Protein AF-A0A1W9UEA2-F1 (afdb_monomer_lite)

Sequence (102 aa):
KPYSTIELPAGSAAEKLLFLRQQQVQVLVCGAMTRYTSRYAQGMGIEVFPFIAGDQQEVITSWLNQNLQDNKFSMPGCGCNGCFRKNQRGRQNRGGRNGRQI

Radius of gyration: 19.62 Å; chains: 1; bounding box: 25×64×50 Å

Structure (mmCIF, N/CA/C/O backbone):
data_AF-A0A1W9UEA2-F1
#
_entry.id   AF-A0A1W9UEA2-F1
#
loop_
_atom_site.group_PDB
_atom_site.id
_atom_site.type_symbol
_atom_site.label_atom_id
_atom_site.label_alt_id
_atom_site.label_comp_id
_atom_site.label_asym_id
_atom_site.label_entity_id
_atom_site.label_seq_id
_atom_site.pdbx_PDB_ins_code
_atom_site.Cartn_x
_atom_site.Cartn_y
_atom_site.Cartn_z
_atom_site.occupancy
_atom_site.B_iso_or_equiv
_atom_site.auth_seq_id
_atom_site.auth_comp_id
_atom_site.auth_asym_id
_atom_site.auth_atom_id
_atom_site.pdbx_PDB_model_num
ATOM 1 N N . LYS A 1 1 ? -2.515 -11.767 17.622 1.00 58.50 1 LYS A N 1
ATOM 2 C CA . LYS A 1 1 ? -2.329 -10.662 16.646 1.00 58.50 1 LYS A CA 1
ATOM 3 C C . LYS A 1 1 ? -3.313 -10.883 15.503 1.00 58.50 1 LYS A C 1
ATOM 5 O O . LYS A 1 1 ? -3.262 -11.968 14.946 1.00 58.50 1 LYS A O 1
ATOM 10 N N . PRO A 1 2 ? -4.202 -9.934 15.168 1.00 77.69 2 PRO A N 1
ATOM 11 C CA . PRO A 1 2 ? -5.225 -10.113 14.128 1.00 77.69 2 PRO A CA 1
ATOM 12 C C . PRO A 1 2 ? -4.673 -9.941 12.697 1.00 77.69 2 PRO A C 1
ATOM 14 O O . PRO A 1 2 ? -5.402 -9.560 11.791 1.00 77.69 2 PRO A O 1
ATOM 17 N N . TYR A 1 3 ? -3.375 -10.169 12.493 1.00 83.94 3 TYR A N 1
ATOM 18 C CA . TYR A 1 3 ? -2.715 -10.053 11.199 1.00 83.94 3 TYR A CA 1
ATOM 19 C C . TYR A 1 3 ? -1.658 -11.145 11.060 1.00 83.94 3 TYR A C 1
ATOM 21 O O . TYR A 1 3 ? -1.025 -11.541 12.044 1.00 83.94 3 TYR A O 1
ATOM 29 N N . SER A 1 4 ? -1.464 -11.600 9.828 1.00 88.38 4 SER A N 1
ATOM 30 C CA . SER A 1 4 ? -0.435 -12.555 9.431 1.00 88.38 4 SER A CA 1
ATOM 31 C C . SER A 1 4 ? 0.491 -11.911 8.407 1.00 88.38 4 SER A C 1
ATOM 33 O O . SER A 1 4 ? 0.043 -11.147 7.552 1.00 88.38 4 SER A O 1
ATOM 35 N N . THR A 1 5 ? 1.777 -12.232 8.481 1.00 91.12 5 THR A N 1
ATOM 36 C CA . THR A 1 5 ? 2.755 -11.830 7.469 1.00 91.12 5 THR A CA 1
ATOM 37 C C . THR A 1 5 ? 2.825 -12.910 6.401 1.00 91.12 5 THR A C 1
ATOM 39 O O . THR A 1 5 ? 2.868 -14.095 6.725 1.00 91.12 5 THR A O 1
ATOM 42 N N . ILE A 1 6 ? 2.828 -12.498 5.139 1.00 91.44 6 ILE A N 1
ATOM 43 C CA . ILE A 1 6 ? 2.999 -13.382 3.988 1.00 91.44 6 ILE A CA 1
ATOM 44 C C . ILE A 1 6 ? 4.134 -12.804 3.146 1.00 91.44 6 ILE A C 1
ATOM 46 O O . ILE A 1 6 ? 4.185 -11.594 2.923 1.00 91.44 6 ILE A O 1
ATOM 50 N N . GLU A 1 7 ? 5.032 -13.670 2.688 1.00 92.75 7 GLU A N 1
ATOM 51 C CA . GLU A 1 7 ? 6.092 -13.299 1.755 1.00 92.75 7 GLU A CA 1
ATOM 52 C C . GLU A 1 7 ? 5.503 -13.065 0.361 1.00 92.75 7 GLU A C 1
ATOM 54 O O . GLU A 1 7 ? 4.755 -13.886 -0.174 1.00 92.75 7 GLU A O 1
ATOM 59 N N . LEU A 1 8 ? 5.841 -11.926 -0.240 1.00 91.62 8 LEU A N 1
ATOM 60 C CA . LEU A 1 8 ? 5.487 -11.639 -1.627 1.00 91.62 8 LEU A CA 1
ATOM 61 C C . LEU A 1 8 ? 6.434 -12.406 -2.559 1.00 91.62 8 LEU A C 1
ATOM 63 O O . LEU A 1 8 ? 7.637 -12.447 -2.294 1.00 91.62 8 LEU A O 1
ATOM 67 N N . PRO A 1 9 ? 5.944 -12.953 -3.684 1.00 93.00 9 PRO A N 1
ATOM 68 C CA . PRO A 1 9 ? 6.810 -13.644 -4.627 1.00 93.00 9 PRO A CA 1
ATOM 69 C C . PRO A 1 9 ? 7.882 -12.698 -5.179 1.00 93.00 9 PRO A C 1
ATOM 71 O O . PRO A 1 9 ? 7.644 -11.504 -5.413 1.00 93.00 9 PRO A O 1
ATOM 74 N N . ALA A 1 10 ? 9.072 -13.249 -5.415 1.00 90.00 10 ALA A N 1
ATOM 75 C CA . ALA A 1 10 ? 10.089 -12.576 -6.206 1.00 90.00 10 ALA A CA 1
ATOM 76 C C . ALA A 1 10 ? 9.576 -12.367 -7.642 1.00 90.00 10 ALA A C 1
ATOM 78 O O . ALA A 1 10 ? 8.782 -13.161 -8.142 1.00 90.00 10 ALA A O 1
ATOM 79 N N . GLY A 1 11 ? 10.023 -11.293 -8.295 1.00 90.88 11 GLY A N 1
ATOM 80 C CA . GLY A 1 11 ? 9.638 -10.981 -9.672 1.00 90.88 11 GLY A CA 1
ATOM 81 C C . GLY A 1 11 ? 9.035 -9.591 -9.854 1.00 90.88 11 GLY A C 1
ATOM 82 O O . GLY A 1 11 ? 9.198 -8.681 -9.029 1.00 90.88 11 GLY A O 1
ATOM 83 N N . SER A 1 12 ? 8.361 -9.427 -10.986 1.00 92.69 12 SER A N 1
ATOM 84 C CA . SER A 1 12 ? 7.745 -8.190 -11.446 1.00 92.69 12 SER A CA 1
ATOM 85 C C . SER A 1 12 ? 6.558 -7.765 -10.576 1.00 92.69 12 SER A C 1
ATOM 87 O O . SER A 1 12 ? 5.944 -8.544 -9.845 1.00 92.69 12 SER A O 1
ATOM 89 N N . ALA A 1 13 ? 6.177 -6.491 -10.685 1.00 91.75 13 ALA A N 1
ATOM 90 C CA . ALA A 1 13 ? 4.992 -5.985 -9.999 1.00 91.75 13 ALA A CA 1
ATOM 91 C C . ALA A 1 13 ? 3.696 -6.685 -10.455 1.00 91.75 13 ALA A C 1
ATOM 93 O O . ALA A 1 13 ? 2.766 -6.813 -9.664 1.00 91.75 13 ALA A O 1
ATOM 94 N N . ALA A 1 14 ? 3.635 -7.148 -11.707 1.00 91.81 14 ALA A N 1
ATOM 95 C CA . ALA A 1 14 ? 2.475 -7.859 -12.234 1.00 91.81 14 ALA A CA 1
ATOM 96 C C . ALA A 1 14 ? 2.308 -9.238 -11.578 1.00 91.81 14 ALA A C 1
ATOM 98 O O . ALA A 1 14 ? 1.203 -9.582 -11.167 1.00 91.81 14 ALA A O 1
ATOM 99 N N . GLU A 1 15 ? 3.402 -9.984 -11.406 1.00 94.50 15 GLU A N 1
ATOM 100 C CA . GLU A 1 15 ? 3.393 -11.293 -10.736 1.00 94.50 15 GLU A CA 1
ATOM 101 C C . GLU A 1 15 ? 2.966 -11.168 -9.271 1.00 94.50 15 GLU A C 1
ATOM 103 O O . GLU A 1 15 ? 2.115 -11.923 -8.801 1.00 94.50 15 GLU A O 1
ATOM 108 N N . LYS A 1 16 ? 3.466 -10.145 -8.568 1.00 95.00 16 LYS A N 1
ATOM 109 C CA . LYS A 1 16 ? 3.031 -9.832 -7.199 1.00 95.00 16 LYS A CA 1
ATOM 110 C C . LYS A 1 16 ? 1.535 -9.523 -7.129 1.00 95.00 16 LYS A C 1
ATOM 112 O O . LYS A 1 16 ? 0.851 -10.012 -6.237 1.00 95.00 16 LYS A O 1
ATOM 117 N N . LEU A 1 17 ? 1.007 -8.740 -8.071 1.00 94.88 17 LEU A N 1
ATOM 118 C CA . LEU A 1 17 ? -0.423 -8.422 -8.116 1.00 94.88 17 LEU A CA 1
ATOM 119 C C . LEU A 1 17 ? -1.288 -9.643 -8.440 1.00 94.88 17 LEU A C 1
ATOM 121 O O . LEU A 1 17 ? -2.363 -9.784 -7.860 1.00 94.88 17 LEU A O 1
ATOM 125 N N . LEU A 1 18 ? -0.818 -10.538 -9.312 1.00 95.06 18 LEU A N 1
ATOM 126 C CA . LEU A 1 18 ? -1.499 -11.797 -9.602 1.00 95.06 18 LEU A CA 1
ATOM 127 C C . LEU A 1 18 ? -1.566 -12.691 -8.359 1.00 95.06 18 LEU A C 1
ATOM 129 O O . LEU A 1 18 ? -2.637 -13.202 -8.037 1.00 95.06 18 LEU A O 1
ATOM 133 N N . PHE A 1 19 ? -0.461 -12.812 -7.621 1.00 95.88 19 PHE A N 1
ATOM 134 C CA . PHE A 1 19 ? -0.434 -13.528 -6.347 1.00 95.88 19 PHE A CA 1
ATOM 135 C C . PHE A 1 19 ? -1.450 -12.949 -5.354 1.00 95.88 19 PHE A C 1
ATOM 137 O O . PHE A 1 19 ? -2.259 -13.689 -4.799 1.00 95.88 19 PHE A O 1
ATOM 144 N N . LEU A 1 20 ? -1.497 -11.620 -5.199 1.00 95.19 20 LEU A N 1
ATOM 145 C CA . LEU A 1 20 ? -2.490 -10.965 -4.339 1.00 95.19 20 LEU A CA 1
ATOM 146 C C . LEU A 1 20 ? -3.936 -11.273 -4.773 1.00 95.19 20 LEU A C 1
ATOM 148 O O . LEU A 1 20 ? -4.815 -11.390 -3.923 1.00 95.19 20 LEU A O 1
ATOM 152 N N . ARG A 1 21 ? -4.196 -11.466 -6.075 1.00 94.25 21 ARG A N 1
ATOM 153 C CA . ARG A 1 21 ? -5.531 -11.868 -6.565 1.00 94.25 21 ARG A CA 1
ATOM 154 C C . ARG A 1 21 ? -5.895 -13.275 -6.183 1.00 94.25 21 ARG A C 1
ATOM 156 O O . ARG A 1 21 ? -7.032 -13.516 -5.796 1.00 94.25 21 ARG A O 1
ATOM 163 N N . GLN A 1 22 ? -4.942 -14.185 -6.307 1.00 94.25 22 GLN A N 1
ATOM 164 C CA . GLN A 1 22 ? -5.136 -15.578 -5.930 1.00 94.25 22 GLN A CA 1
ATOM 165 C C . GLN A 1 22 ? -5.416 -15.701 -4.429 1.00 94.25 22 GLN A C 1
ATOM 167 O O . GLN A 1 22 ? -6.230 -16.527 -4.034 1.00 94.25 22 GLN A O 1
ATOM 172 N N . GLN A 1 23 ? -4.832 -14.816 -3.615 1.00 93.94 23 GLN A N 1
ATOM 173 C CA . GLN A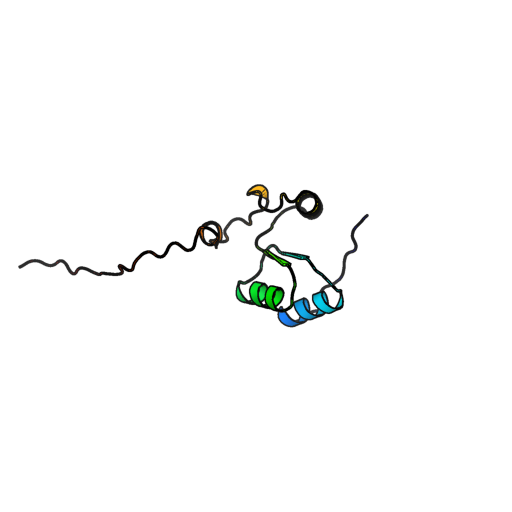 1 23 ? -5.135 -14.683 -2.184 1.00 93.94 23 GLN A CA 1
ATOM 174 C C . GLN A 1 23 ? -6.429 -13.901 -1.885 1.00 93.94 23 GLN A C 1
ATOM 176 O O . GLN A 1 23 ? -6.706 -13.598 -0.729 1.00 93.94 23 GLN A O 1
ATOM 181 N N . GLN A 1 24 ? -7.218 -13.549 -2.907 1.00 94.25 24 GLN A N 1
ATOM 182 C CA . GLN A 1 24 ? -8.496 -12.837 -2.781 1.00 94.25 24 GLN A CA 1
ATOM 183 C C . GLN A 1 24 ? -8.395 -11.493 -2.038 1.00 94.25 24 GLN A C 1
ATOM 185 O O . GLN A 1 24 ? -9.339 -11.054 -1.378 1.00 94.25 24 GLN A O 1
ATOM 190 N N . VAL A 1 25 ? -7.255 -10.807 -2.164 1.00 94.81 25 VAL A N 1
ATOM 191 C CA . VAL A 1 25 ? -7.076 -9.468 -1.597 1.00 94.81 25 VAL A CA 1
ATOM 192 C C . VAL A 1 25 ? -8.030 -8.495 -2.286 1.00 94.81 25 VAL A C 1
ATOM 194 O O . VAL A 1 25 ? -8.033 -8.380 -3.510 1.00 94.81 25 VAL A O 1
ATOM 197 N N . GLN A 1 26 ? -8.821 -7.778 -1.488 1.00 94.12 26 GLN A N 1
ATOM 198 C CA . GLN A 1 26 ? -9.777 -6.775 -1.974 1.00 94.12 26 GLN A CA 1
ATOM 199 C C . GLN A 1 26 ? -9.191 -5.362 -1.934 1.00 94.12 26 GLN A C 1
ATOM 201 O O . GLN A 1 26 ? -9.424 -4.568 -2.841 1.00 94.12 26 GLN A O 1
ATOM 206 N N . VAL A 1 27 ? -8.395 -5.068 -0.903 1.00 93.56 27 VAL A N 1
ATOM 207 C CA . VAL A 1 27 ? -7.821 -3.744 -0.651 1.00 93.56 27 VAL A CA 1
ATOM 208 C C . VAL A 1 27 ? -6.306 -3.849 -0.514 1.00 93.56 27 VAL A C 1
ATOM 210 O O . VAL A 1 27 ? -5.798 -4.685 0.230 1.00 93.56 27 VAL A O 1
ATOM 213 N N . LEU A 1 28 ? -5.582 -2.975 -1.213 1.00 93.31 28 LEU A N 1
ATOM 214 C CA . LEU A 1 28 ? -4.130 -2.853 -1.161 1.00 93.31 28 LEU A CA 1
ATOM 215 C C . LEU A 1 28 ? -3.728 -1.446 -0.716 1.00 93.31 28 LEU A C 1
ATOM 217 O O . LEU A 1 28 ? -3.884 -0.475 -1.461 1.00 93.31 28 LEU A O 1
ATOM 221 N N . VAL A 1 29 ? -3.137 -1.356 0.473 1.00 91.94 29 VAL A N 1
ATOM 222 C CA . VAL A 1 29 ? -2.463 -0.148 0.961 1.00 91.94 29 VAL A CA 1
ATOM 223 C C . VAL A 1 29 ? -0.976 -0.263 0.646 1.00 91.94 29 VAL A C 1
ATOM 225 O O . VAL A 1 29 ? -0.343 -1.261 0.986 1.00 91.94 29 VAL A O 1
ATOM 228 N N . CYS A 1 30 ? -0.406 0.730 -0.035 1.00 89.75 30 CYS A N 1
ATOM 229 C CA . CYS A 1 30 ? 0.991 0.683 -0.454 1.00 89.75 30 CYS A CA 1
ATOM 230 C C . CYS A 1 30 ? 1.629 2.074 -0.437 1.00 89.75 30 CYS A C 1
ATOM 232 O O . CYS A 1 30 ? 1.070 3.031 -0.974 1.00 89.75 30 CYS A O 1
ATOM 234 N N . GLY A 1 31 ? 2.829 2.178 0.136 1.00 86.31 31 GLY A N 1
ATOM 235 C CA . GLY A 1 31 ? 3.554 3.445 0.218 1.00 86.31 31 GLY A CA 1
ATOM 236 C C . GLY A 1 31 ? 4.162 3.891 -1.106 1.00 86.31 31 GLY A C 1
ATOM 237 O O . GLY A 1 31 ? 4.013 5.046 -1.490 1.00 86.31 31 GLY A O 1
ATOM 238 N N . ALA A 1 32 ? 4.808 2.985 -1.838 1.00 84.75 32 ALA A N 1
ATOM 239 C CA . ALA A 1 32 ? 5.518 3.317 -3.068 1.00 84.75 32 ALA A CA 1
ATOM 240 C C . ALA A 1 32 ? 4.990 2.487 -4.238 1.00 84.75 32 ALA A C 1
ATOM 242 O O . ALA A 1 32 ? 5.291 1.302 -4.372 1.00 84.75 32 ALA A O 1
ATOM 243 N N . MET A 1 33 ? 4.208 3.125 -5.107 1.00 85.88 33 MET A N 1
ATOM 244 C CA . MET A 1 33 ? 3.627 2.463 -6.268 1.00 85.88 33 MET A CA 1
ATOM 245 C C . MET A 1 33 ? 3.514 3.410 -7.454 1.00 85.88 33 MET A C 1
ATOM 247 O O . MET A 1 33 ? 3.097 4.561 -7.330 1.00 85.88 33 MET A O 1
ATOM 251 N N . THR A 1 34 ? 3.869 2.909 -8.636 1.00 87.19 34 THR A N 1
ATOM 252 C CA . THR A 1 34 ? 3.748 3.684 -9.872 1.00 87.19 34 THR A CA 1
ATOM 253 C C . THR A 1 34 ? 2.286 3.784 -10.314 1.00 87.19 34 THR A C 1
ATOM 255 O O . THR A 1 34 ? 1.459 2.917 -10.013 1.00 87.19 34 THR A O 1
ATOM 258 N N . ARG A 1 35 ? 1.961 4.816 -11.106 1.00 85.56 35 ARG A N 1
ATOM 259 C CA . ARG A 1 35 ? 0.616 4.975 -11.694 1.00 85.56 35 ARG A CA 1
ATOM 260 C C . ARG A 1 35 ? 0.210 3.765 -12.536 1.00 85.56 35 ARG A C 1
ATOM 262 O O . ARG A 1 35 ? -0.944 3.361 -12.477 1.00 85.56 35 ARG A O 1
ATOM 269 N N . TYR A 1 36 ? 1.142 3.193 -13.299 1.00 90.31 36 TYR A N 1
ATOM 270 C CA . TYR A 1 36 ? 0.872 2.032 -14.146 1.00 90.31 36 TYR A CA 1
ATOM 271 C C . TYR A 1 36 ? 0.475 0.811 -13.307 1.00 90.31 36 TYR A C 1
ATOM 273 O O . TYR A 1 36 ? -0.593 0.242 -13.516 1.00 90.31 36 TYR A O 1
ATOM 281 N N . THR A 1 37 ? 1.276 0.470 -12.294 1.00 91.31 37 THR A N 1
ATOM 282 C CA . THR A 1 37 ? 1.007 -0.666 -11.402 1.00 91.31 37 THR A CA 1
ATOM 283 C C . THR A 1 37 ? -0.300 -0.491 -10.628 1.00 91.31 37 THR A C 1
ATOM 285 O O . THR A 1 37 ? -1.078 -1.433 -10.521 1.00 91.31 37 THR A O 1
ATOM 288 N N . SER A 1 38 ? -0.584 0.724 -10.146 1.00 91.50 38 SER A N 1
ATOM 289 C CA . SER A 1 38 ? -1.846 1.034 -9.462 1.00 91.50 38 SER A CA 1
ATOM 290 C C . SER A 1 38 ? -3.057 0.845 -10.381 1.00 91.50 38 SER A C 1
ATOM 292 O O . SER A 1 38 ? -4.040 0.226 -9.979 1.00 91.50 38 SER A O 1
ATOM 294 N N . ARG A 1 39 ? -2.985 1.307 -11.637 1.00 91.25 39 ARG A N 1
ATOM 295 C CA . ARG A 1 39 ? -4.057 1.097 -12.624 1.00 91.25 39 ARG A CA 1
ATOM 296 C C . ARG A 1 39 ? -4.245 -0.370 -12.974 1.00 91.25 39 ARG A C 1
ATOM 298 O O . ARG A 1 39 ? -5.381 -0.813 -13.092 1.00 91.25 39 ARG A O 1
ATOM 305 N N . TYR A 1 40 ? -3.155 -1.115 -13.111 1.00 93.94 40 TYR A N 1
ATOM 306 C CA . TYR A 1 40 ? -3.215 -2.547 -13.373 1.00 93.94 40 TYR A CA 1
ATOM 307 C C . TYR A 1 40 ? -3.882 -3.301 -12.212 1.00 93.94 40 TYR A C 1
ATOM 309 O O . TYR A 1 40 ? -4.814 -4.073 -12.428 1.00 93.94 40 TYR A O 1
ATOM 317 N N . ALA A 1 41 ? -3.498 -2.985 -10.972 1.00 94.44 41 ALA A N 1
ATOM 318 C CA . ALA A 1 41 ? -4.144 -3.511 -9.774 1.00 94.44 41 ALA A CA 1
ATOM 319 C C . ALA A 1 41 ? -5.641 -3.167 -9.725 1.00 94.44 41 ALA A C 1
ATOM 321 O O . ALA A 1 41 ? -6.449 -4.050 -9.462 1.00 94.44 41 ALA A O 1
ATOM 322 N N . GLN A 1 42 ? -6.032 -1.930 -10.040 1.00 93.62 42 GLN A N 1
ATOM 323 C CA . GLN A 1 42 ? -7.444 -1.535 -10.121 1.00 93.62 42 GLN A CA 1
ATOM 324 C C . GLN A 1 42 ? -8.206 -2.298 -11.208 1.00 93.62 42 GLN A C 1
ATOM 326 O O . GLN A 1 42 ? -9.307 -2.771 -10.952 1.00 93.62 42 GLN A O 1
ATOM 331 N N . GLY A 1 43 ? -7.618 -2.460 -12.397 1.00 94.06 43 GLY A N 1
ATOM 332 C CA . GLY A 1 43 ? -8.244 -3.153 -13.528 1.00 94.06 43 GLY A CA 1
ATOM 333 C C . GLY A 1 43 ? -8.499 -4.634 -13.271 1.00 94.06 43 GLY A C 1
ATOM 334 O O . GLY A 1 43 ? -9.443 -5.203 -13.805 1.00 94.06 43 GLY A O 1
ATOM 335 N N . MET A 1 44 ? -7.711 -5.253 -12.399 1.00 93.88 44 MET A N 1
ATOM 336 C CA . MET A 1 44 ? -7.993 -6.607 -11.958 1.00 93.88 44 MET A CA 1
ATOM 337 C C . MET A 1 44 ? -9.158 -6.635 -10.915 1.00 93.88 44 MET A C 1
ATOM 339 O O . MET A 1 44 ? -9.680 -7.706 -10.629 1.00 93.88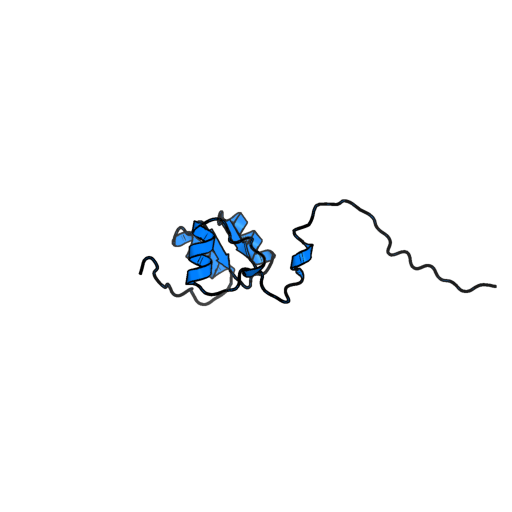 44 MET A O 1
ATOM 343 N N . GLY A 1 45 ?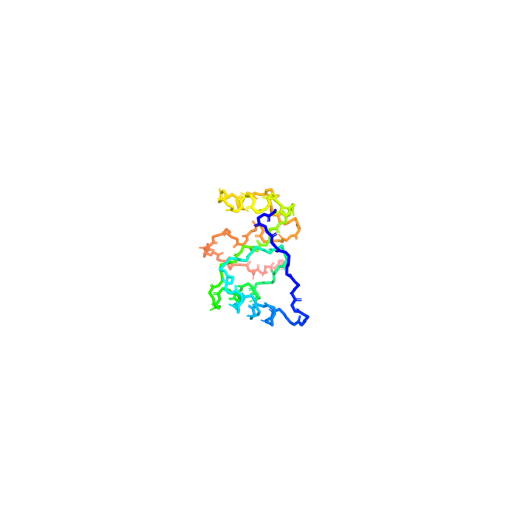 -9.553 -5.511 -10.277 1.00 93.69 45 GLY A N 1
ATOM 344 C CA . GLY A 1 45 ? -10.578 -5.431 -9.202 1.00 93.69 45 GLY A CA 1
ATOM 345 C C . GLY A 1 45 ? -10.087 -5.289 -7.740 1.00 93.69 45 GLY A C 1
ATOM 346 O O . GLY A 1 45 ? -10.721 -5.818 -6.840 1.00 93.69 45 GLY A O 1
ATOM 347 N N . ILE A 1 46 ? -8.928 -4.660 -7.502 1.00 95.75 46 ILE A N 1
ATOM 348 C CA . ILE A 1 46 ? -8.338 -4.421 -6.170 1.00 95.75 46 ILE A CA 1
ATOM 349 C C . ILE A 1 46 ? -8.505 -2.931 -5.954 1.00 95.75 46 ILE A C 1
ATOM 351 O O . ILE A 1 46 ? -8.095 -2.131 -6.800 1.00 95.75 46 ILE A O 1
ATOM 355 N N . GLU A 1 47 ? -9.058 -2.555 -4.814 1.00 93.38 47 GLU A N 1
ATOM 356 C CA . GLU A 1 47 ? -9.053 -1.174 -4.375 1.00 93.38 47 GLU A CA 1
ATOM 357 C C . GLU A 1 47 ? -7.657 -0.798 -3.880 1.00 93.38 47 GLU A C 1
ATOM 359 O O . GLU A 1 47 ? -7.032 -1.515 -3.101 1.00 93.38 47 GLU A O 1
ATOM 364 N N . VAL A 1 48 ? -7.135 0.326 -4.363 1.00 91.19 48 VAL A N 1
ATOM 365 C CA . VAL A 1 48 ? -5.742 0.706 -4.145 1.00 91.19 48 VAL A CA 1
ATOM 366 C C . VAL A 1 48 ? -5.666 2.038 -3.414 1.00 91.19 48 VAL A C 1
ATOM 368 O O . VAL A 1 48 ? -6.132 3.048 -3.941 1.00 91.19 48 VAL A O 1
ATOM 371 N N . PHE A 1 49 ? -4.984 2.042 -2.268 1.00 89.44 49 PHE A N 1
ATOM 372 C CA . PHE A 1 49 ? -4.608 3.227 -1.494 1.00 89.44 49 PHE A CA 1
ATOM 373 C C . PHE A 1 49 ? -3.092 3.453 -1.627 1.00 89.44 49 PHE A C 1
ATOM 375 O O . PHE A 1 49 ? -2.309 2.882 -0.861 1.00 89.44 49 PHE A O 1
ATOM 382 N N . PRO A 1 50 ? -2.644 4.213 -2.645 1.00 85.88 50 PRO A N 1
ATOM 383 C CA . PRO A 1 50 ? -1.230 4.494 -2.852 1.00 85.88 50 PRO A CA 1
ATOM 384 C C . PRO A 1 50 ? -0.742 5.630 -1.938 1.00 85.88 50 PRO A C 1
ATOM 386 O O . PRO A 1 50 ? -1.541 6.427 -1.453 1.00 85.88 50 PRO A O 1
ATOM 389 N N . PHE A 1 51 ? 0.580 5.763 -1.804 1.00 82.00 51 PHE A N 1
ATOM 390 C CA . PHE A 1 51 ? 1.255 6.875 -1.114 1.00 82.00 51 PHE A CA 1
ATOM 391 C C . PHE A 1 51 ? 0.977 6.977 0.391 1.00 82.00 51 PHE A C 1
ATOM 393 O O . PHE A 1 51 ? 1.100 8.059 0.964 1.00 82.00 51 PHE A O 1
ATOM 400 N N . ILE A 1 52 ? 0.657 5.846 1.024 1.00 85.62 52 ILE A N 1
ATOM 401 C CA . 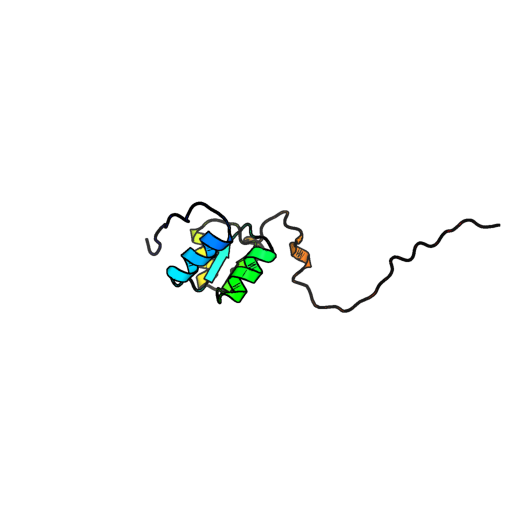ILE A 1 52 ? 0.449 5.733 2.471 1.00 85.62 52 ILE A CA 1
ATOM 402 C C . ILE A 1 52 ? 1.747 5.271 3.147 1.00 85.62 52 ILE A C 1
ATOM 404 O O . ILE A 1 52 ? 2.249 4.184 2.859 1.00 85.62 52 ILE A O 1
ATOM 408 N N . ALA A 1 53 ? 2.290 6.088 4.045 1.00 84.31 53 ALA A N 1
ATOM 409 C CA . ALA A 1 53 ? 3.472 5.800 4.852 1.00 84.31 53 ALA A CA 1
ATOM 410 C C . ALA A 1 53 ? 3.160 5.999 6.342 1.00 84.31 53 ALA A C 1
ATOM 412 O O . ALA A 1 53 ? 2.418 6.907 6.702 1.00 84.31 53 ALA A O 1
ATOM 413 N N . GLY A 1 54 ? 3.726 5.160 7.207 1.00 85.94 54 GLY A N 1
ATOM 414 C CA . GLY A 1 54 ? 3.499 5.206 8.652 1.00 85.94 54 GLY A CA 1
ATOM 415 C C . GLY A 1 54 ? 3.773 3.857 9.307 1.00 85.94 54 GLY A C 1
ATOM 416 O O . GLY A 1 54 ? 4.196 2.914 8.631 1.00 85.94 54 GLY A O 1
ATOM 417 N N . ASP A 1 55 ? 3.523 3.763 10.612 1.00 89.19 55 ASP A N 1
ATOM 418 C CA . ASP A 1 55 ? 3.580 2.485 11.317 1.00 89.19 55 ASP A CA 1
ATOM 419 C C . ASP A 1 55 ? 2.473 1.535 10.828 1.00 89.19 55 ASP A C 1
ATOM 421 O O . ASP A 1 55 ? 1.339 1.942 10.559 1.00 89.19 55 ASP A O 1
ATOM 425 N N . GLN A 1 56 ? 2.794 0.244 10.722 1.00 87.81 56 GLN A N 1
ATOM 426 C CA . GLN A 1 56 ? 1.861 -0.766 10.226 1.00 87.81 56 GLN A CA 1
ATOM 427 C C . GLN A 1 56 ? 0.566 -0.809 11.052 1.00 87.81 56 GLN A C 1
ATOM 429 O O . GLN A 1 56 ? -0.520 -0.929 10.482 1.00 87.81 56 GLN A O 1
ATOM 434 N N . GLN A 1 57 ? 0.658 -0.738 12.382 1.00 88.94 57 GLN A N 1
ATOM 435 C CA . GLN A 1 57 ? -0.508 -0.823 13.259 1.00 88.94 57 GLN A CA 1
ATOM 436 C C . GLN A 1 57 ? -1.362 0.439 13.163 1.00 88.94 57 GLN A C 1
ATOM 438 O O . GLN A 1 57 ? -2.591 0.343 13.118 1.00 88.94 57 GLN A O 1
ATOM 443 N N . GLU A 1 58 ? -0.734 1.610 13.069 1.00 89.62 58 GLU A N 1
ATOM 444 C CA . GLU A 1 58 ? -1.435 2.885 12.885 1.00 89.62 58 GLU A CA 1
ATOM 445 C C . GLU A 1 58 ? -2.182 2.947 11.549 1.00 89.62 58 GLU A C 1
ATOM 447 O O . GLU A 1 58 ? -3.335 3.390 11.502 1.00 89.62 58 GLU A O 1
ATOM 452 N N . VAL A 1 59 ? -1.556 2.460 10.474 1.00 89.50 59 VAL A N 1
ATOM 453 C CA . VAL A 1 59 ? -2.160 2.384 9.137 1.00 89.50 59 VAL A CA 1
ATOM 454 C C . VAL A 1 59 ? -3.353 1.427 9.135 1.00 89.50 59 VAL A C 1
ATOM 456 O O . VAL A 1 59 ? -4.428 1.805 8.672 1.00 89.50 59 VAL A O 1
ATOM 459 N N . ILE A 1 60 ? -3.210 0.221 9.701 1.00 89.56 60 ILE A N 1
ATOM 460 C CA . ILE A 1 60 ? -4.318 -0.747 9.811 1.00 89.56 60 ILE A CA 1
ATOM 461 C C . ILE A 1 60 ? -5.477 -0.150 10.616 1.00 89.56 60 ILE A C 1
ATOM 463 O O . ILE A 1 60 ? -6.626 -0.190 10.179 1.00 89.56 60 ILE A O 1
ATOM 467 N N . THR A 1 61 ? -5.179 0.445 11.772 1.00 89.75 61 THR A N 1
ATOM 468 C CA . THR A 1 61 ? -6.193 1.054 12.644 1.00 89.75 61 THR A CA 1
ATOM 469 C C . THR A 1 61 ? -6.900 2.208 11.940 1.00 89.75 61 THR A C 1
ATOM 471 O O . THR A 1 61 ? -8.115 2.353 12.038 1.00 89.75 61 THR A O 1
ATOM 474 N N . SER A 1 62 ? -6.170 3.023 11.185 1.00 89.31 62 SER A N 1
ATOM 475 C CA . SER A 1 62 ? -6.757 4.158 10.472 1.00 89.31 62 SER A CA 1
ATOM 476 C C . SER A 1 62 ? -7.580 3.727 9.265 1.00 89.31 62 SER A C 1
ATOM 478 O O . SER A 1 62 ? -8.602 4.348 8.992 1.00 89.31 62 SER A O 1
ATOM 480 N N . TRP A 1 63 ? -7.198 2.646 8.581 1.00 88.81 63 TRP A N 1
ATOM 481 C CA . TRP A 1 63 ? -8.016 2.035 7.533 1.00 88.81 63 TRP A CA 1
ATOM 482 C C . TRP A 1 63 ? -9.353 1.530 8.062 1.00 88.81 63 TRP A C 1
ATOM 484 O O . TRP A 1 63 ? -10.390 1.875 7.499 1.00 88.81 63 TRP A O 1
ATOM 494 N N . LEU A 1 64 ? -9.346 0.809 9.186 1.00 89.06 64 LEU A N 1
ATOM 495 C CA . LEU A 1 64 ? -10.574 0.344 9.839 1.00 89.06 64 LEU A CA 1
ATOM 496 C C . LEU A 1 64 ? -11.494 1.506 10.242 1.00 89.06 64 LEU A C 1
ATOM 498 O O . LEU A 1 64 ? -12.712 1.382 10.168 1.00 89.06 64 LEU A O 1
ATOM 502 N N . ASN A 1 65 ? -10.911 2.649 10.611 1.00 88.62 65 ASN A N 1
ATOM 503 C CA . ASN A 1 65 ? -11.636 3.870 10.965 1.00 88.62 65 ASN A CA 1
ATOM 504 C C . ASN A 1 65 ? -11.934 4.797 9.767 1.00 88.62 65 ASN A C 1
ATOM 506 O O . ASN A 1 65 ? -12.385 5.916 9.982 1.00 88.62 65 ASN A O 1
ATOM 510 N N . GLN A 1 66 ? -11.663 4.373 8.525 1.00 84.75 66 GLN A N 1
ATOM 511 C CA . GLN A 1 66 ? -11.849 5.165 7.294 1.00 84.75 66 GLN A CA 1
ATOM 512 C C . GLN A 1 66 ? -11.054 6.492 7.237 1.00 84.75 66 GLN A C 1
ATOM 514 O O . GLN A 1 66 ? -11.363 7.378 6.446 1.00 84.75 66 GLN A O 1
ATOM 519 N N . ASN A 1 67 ? -9.968 6.603 8.008 1.00 85.44 67 ASN A N 1
ATOM 520 C CA . ASN A 1 67 ? -9.156 7.818 8.178 1.00 85.44 67 ASN A CA 1
ATOM 521 C C . ASN A 1 67 ? -7.778 7.744 7.485 1.00 85.44 67 ASN A C 1
ATOM 523 O O . ASN A 1 67 ? -6.843 8.453 7.856 1.00 85.44 67 ASN A O 1
ATOM 527 N N . LEU A 1 68 ? -7.610 6.885 6.471 1.00 80.44 68 LEU A N 1
ATOM 528 C CA . LEU A 1 68 ? -6.340 6.784 5.726 1.00 80.44 68 LEU A CA 1
ATOM 529 C C . LEU A 1 68 ? -5.996 8.030 4.902 1.00 80.44 68 LEU A C 1
ATOM 531 O O . LEU A 1 68 ? -4.843 8.200 4.524 1.00 80.44 68 LEU A O 1
ATOM 535 N N . GLN A 1 69 ? -6.979 8.877 4.591 1.00 71.38 69 GLN A N 1
ATOM 536 C CA . GLN A 1 69 ? -6.766 10.088 3.792 1.00 71.38 69 GLN A CA 1
ATOM 537 C C . GLN A 1 69 ? -6.212 11.265 4.610 1.00 71.38 69 GLN A C 1
ATOM 539 O O . GLN A 1 69 ? -5.984 12.341 4.054 1.00 71.38 69 GLN A O 1
ATOM 544 N N . ASP A 1 70 ? -5.981 11.074 5.912 1.00 74.50 70 ASP A N 1
ATOM 545 C CA . ASP A 1 70 ? -5.324 12.073 6.744 1.00 74.50 70 ASP A CA 1
ATOM 546 C C . ASP A 1 70 ? -3.919 12.372 6.210 1.00 74.50 70 ASP A C 1
ATOM 548 O O . ASP A 1 70 ? -3.110 11.469 5.989 1.00 74.50 70 ASP A O 1
ATOM 552 N N . ASN A 1 71 ? -3.577 13.661 6.117 1.00 69.00 71 ASN A N 1
ATOM 553 C CA . ASN A 1 71 ? -2.256 14.121 5.669 1.00 69.00 71 ASN A CA 1
ATOM 554 C C . ASN A 1 71 ? -1.082 13.520 6.466 1.00 69.00 71 ASN A C 1
ATOM 556 O O . ASN A 1 71 ? 0.047 13.550 5.985 1.00 69.00 71 ASN A O 1
ATOM 560 N N . LYS A 1 72 ? -1.335 12.978 7.666 1.00 78.88 72 LYS A N 1
ATOM 561 C CA . LYS A 1 72 ? -0.333 12.316 8.513 1.00 78.88 72 LYS A CA 1
ATOM 562 C C . LYS A 1 72 ? 0.238 11.037 7.894 1.00 78.88 72 LYS A C 1
ATOM 564 O O . LYS A 1 72 ? 1.365 10.681 8.212 1.00 78.88 72 LYS A O 1
ATOM 569 N N . PHE A 1 73 ? -0.514 10.379 7.009 1.00 78.31 73 PHE A N 1
ATOM 570 C CA . PHE A 1 73 ? -0.058 9.183 6.300 1.00 78.31 73 PHE A CA 1
ATOM 571 C C . PHE A 1 73 ? 0.475 9.475 4.897 1.00 78.31 73 PHE A C 1
ATOM 573 O O . PHE A 1 73 ? 0.939 8.565 4.213 1.00 78.31 73 PHE A O 1
ATOM 580 N N . SER A 1 74 ? 0.418 10.728 4.444 1.00 74.19 74 SER A N 1
ATOM 581 C CA . SER A 1 74 ? 0.898 11.101 3.116 1.00 74.19 74 SER A CA 1
ATOM 582 C C . SER A 1 74 ? 2.417 10.982 3.040 1.00 74.19 74 SER A C 1
ATOM 584 O O . SER A 1 74 ? 3.146 11.637 3.785 1.00 74.19 74 SER A O 1
ATOM 586 N N . MET A 1 75 ? 2.908 10.186 2.090 1.00 69.12 75 MET A N 1
ATOM 587 C CA . MET A 1 75 ? 4.343 10.031 1.859 1.00 69.12 75 MET A CA 1
ATOM 588 C C . MET A 1 75 ? 4.999 11.373 1.452 1.00 69.12 75 MET A C 1
ATOM 590 O O . MET A 1 75 ? 4.619 11.955 0.427 1.00 69.12 75 MET A O 1
ATOM 594 N N . PRO A 1 76 ? 6.007 11.873 2.197 1.00 60.00 76 PRO A N 1
ATOM 595 C CA . PRO A 1 76 ? 6.694 13.117 1.862 1.00 60.00 76 PRO A CA 1
ATOM 596 C C . PRO A 1 76 ? 7.537 12.959 0.587 1.00 60.00 76 PRO A C 1
ATOM 598 O O . PRO A 1 76 ? 8.121 11.910 0.331 1.00 60.00 76 PRO A O 1
ATOM 601 N N . GLY A 1 77 ? 7.608 14.009 -0.235 1.00 56.53 77 GLY A N 1
ATOM 602 C CA . GLY A 1 77 ? 8.455 14.044 -1.438 1.00 56.53 77 GLY A CA 1
ATOM 603 C C . GLY A 1 77 ? 7.839 13.442 -2.706 1.00 56.53 77 GLY A C 1
ATOM 604 O O . GLY A 1 77 ? 8.358 13.672 -3.799 1.00 56.53 77 GLY A O 1
ATOM 605 N N . CYS A 1 78 ? 6.698 12.753 -2.621 1.00 56.78 78 CYS A N 1
ATOM 606 C CA . CYS A 1 78 ? 5.943 12.409 -3.819 1.00 56.78 78 CYS A CA 1
ATOM 607 C C . CYS A 1 78 ? 5.150 13.643 -4.275 1.00 56.78 78 CYS A C 1
ATOM 609 O O . CYS A 1 78 ? 4.223 14.079 -3.595 1.00 56.78 78 CYS A O 1
ATOM 611 N N . GLY A 1 79 ? 5.485 14.218 -5.438 1.00 51.88 79 GLY A N 1
ATOM 612 C CA . GLY A 1 79 ? 4.817 15.396 -6.032 1.00 51.88 79 GLY A CA 1
ATOM 613 C C . GLY A 1 79 ? 3.318 15.219 -6.353 1.00 51.88 79 GLY A C 1
ATOM 614 O O . GLY A 1 79 ? 2.725 16.020 -7.070 1.00 51.88 79 GLY A O 1
ATOM 615 N N . CYS A 1 80 ? 2.692 14.163 -5.834 1.00 51.31 80 CYS A N 1
ATOM 616 C CA . CYS A 1 80 ? 1.299 13.784 -6.010 1.00 51.31 80 CYS A CA 1
ATOM 617 C C . CYS A 1 80 ? 0.32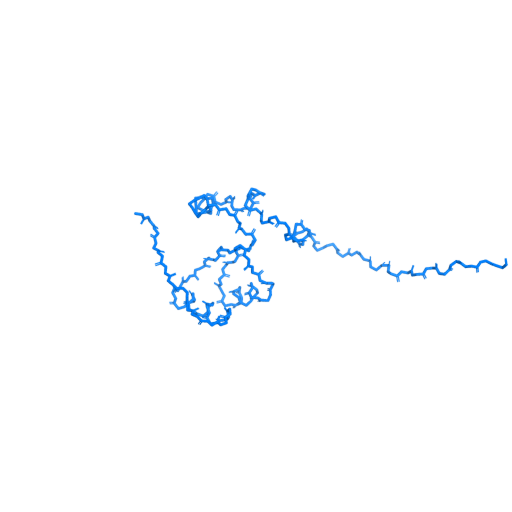2 14.585 -5.134 1.00 51.31 80 CYS A C 1
ATOM 619 O O . CYS A 1 80 ? -0.882 14.505 -5.387 1.00 51.31 80 CYS A O 1
ATOM 621 N N . ASN A 1 81 ? 0.803 15.425 -4.203 1.00 47.81 81 ASN A N 1
ATOM 622 C CA . ASN A 1 81 ? -0.038 16.351 -3.421 1.00 47.81 81 ASN A CA 1
ATOM 623 C C . ASN A 1 81 ? -0.864 17.336 -4.286 1.00 47.81 81 ASN A C 1
ATOM 625 O O . ASN A 1 81 ? -1.746 18.019 -3.766 1.00 47.81 81 ASN A O 1
ATOM 629 N N . GLY A 1 82 ? -0.626 17.401 -5.604 1.00 48.53 82 GLY A N 1
ATOM 630 C CA . GLY A 1 82 ? -1.419 18.184 -6.558 1.00 48.53 82 GLY A CA 1
ATOM 631 C C . GLY A 1 82 ? -2.319 17.386 -7.515 1.00 48.53 82 GLY A C 1
ATOM 632 O O . GLY A 1 82 ? -3.194 17.980 -8.137 1.00 48.53 82 GLY A O 1
ATOM 633 N N . CYS A 1 83 ? -2.163 16.065 -7.662 1.00 47.06 83 CYS A N 1
ATOM 634 C CA . CYS A 1 83 ? -2.825 15.334 -8.759 1.00 47.06 83 CYS A CA 1
ATOM 635 C C . CYS A 1 83 ? -4.259 14.881 -8.449 1.00 47.06 83 CYS A C 1
ATOM 637 O O . CYS A 1 83 ? -5.024 14.611 -9.373 1.00 47.06 83 CYS A O 1
ATOM 639 N N . PHE A 1 84 ? -4.645 14.826 -7.172 1.00 45.94 84 PHE A N 1
ATOM 640 C CA . PHE A 1 84 ? -6.032 14.559 -6.772 1.00 45.94 84 PHE A CA 1
ATOM 641 C C . PHE A 1 84 ? -6.910 15.820 -6.791 1.00 45.94 84 PHE A C 1
ATOM 643 O O . PHE A 1 84 ? -8.129 15.736 -6.635 1.00 45.94 84 PHE A O 1
ATOM 650 N N . ARG A 1 85 ? -6.334 17.004 -7.050 1.00 46.53 85 ARG A N 1
ATOM 651 C CA . ARG A 1 85 ? -7.107 18.238 -7.210 1.00 46.53 85 ARG A CA 1
ATOM 652 C C . ARG A 1 85 ? -7.526 18.434 -8.660 1.00 46.53 85 ARG A C 1
ATOM 654 O O . ARG 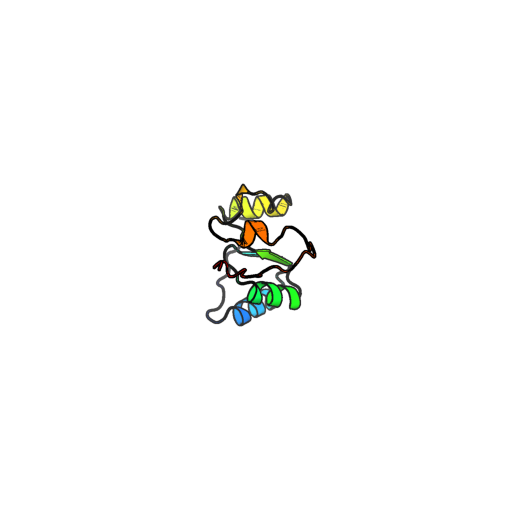A 1 85 ? -6.898 19.157 -9.415 1.00 46.53 85 ARG A O 1
ATOM 661 N N . LYS A 1 86 ? -8.694 17.862 -8.947 1.00 43.56 86 LYS A N 1
ATOM 662 C CA . LYS A 1 86 ? -9.686 18.335 -9.916 1.00 43.56 86 LYS A CA 1
ATOM 663 C C . LYS A 1 86 ? -9.257 18.358 -11.384 1.00 43.56 86 LYS A C 1
ATOM 665 O O . LYS A 1 86 ? -8.372 19.071 -11.834 1.00 43.56 86 LYS A O 1
ATOM 670 N N . ASN A 1 87 ? -10.093 17.666 -12.137 1.00 41.03 87 ASN A N 1
ATOM 671 C CA . ASN A 1 87 ? -10.443 17.848 -13.532 1.00 41.03 87 ASN A CA 1
ATOM 672 C C . ASN A 1 87 ? -10.815 19.321 -13.869 1.00 41.03 87 ASN A C 1
ATOM 674 O O . ASN A 1 87 ? -11.954 19.614 -14.223 1.00 41.03 87 ASN A O 1
ATOM 678 N N . GLN A 1 88 ? -9.888 20.274 -13.725 1.00 48.28 88 GLN A N 1
ATOM 679 C CA . GLN A 1 88 ? -10.040 21.638 -14.224 1.00 48.28 88 GLN A CA 1
ATOM 680 C C . GLN A 1 88 ? -9.398 21.715 -15.602 1.00 48.28 88 GLN A C 1
ATOM 682 O O . GLN A 1 88 ? -8.208 21.962 -15.774 1.00 48.28 88 GLN A O 1
ATOM 687 N N . ARG A 1 89 ? -10.247 21.475 -16.600 1.00 48.91 89 ARG A N 1
ATOM 688 C CA . ARG A 1 89 ? -10.102 22.015 -17.950 1.00 48.91 89 ARG A CA 1
ATOM 689 C C . ARG A 1 89 ? -9.594 23.460 -17.853 1.00 48.91 89 ARG A C 1
ATOM 691 O O . ARG A 1 89 ? -10.296 24.309 -17.314 1.00 48.91 89 ARG A O 1
ATOM 698 N N . GLY A 1 90 ? -8.400 23.747 -18.370 1.00 40.97 90 GLY A N 1
ATOM 699 C CA . GLY A 1 90 ? -7.876 25.110 -18.308 1.00 40.97 90 GLY A CA 1
ATOM 700 C C . GLY A 1 90 ? -6.502 25.314 -18.936 1.00 40.97 90 GLY A C 1
ATOM 701 O O . GLY A 1 90 ? -5.524 25.421 -18.216 1.00 40.97 90 GLY A O 1
ATOM 702 N N . ARG A 1 91 ? -6.482 25.425 -20.272 1.00 43.75 91 ARG A N 1
ATOM 703 C CA . ARG A 1 91 ? -5.619 26.318 -21.086 1.00 43.75 91 ARG A CA 1
ATOM 704 C C . ARG A 1 91 ? -4.101 26.193 -20.857 1.00 43.75 91 ARG A C 1
ATOM 706 O O . ARG A 1 91 ? -3.538 26.682 -19.893 1.00 43.75 91 ARG A O 1
ATOM 713 N N . GLN A 1 92 ? -3.368 25.542 -21.760 1.00 51.06 92 GLN A N 1
ATOM 714 C CA . GLN A 1 92 ? -2.765 26.225 -22.920 1.00 51.06 92 GLN A CA 1
ATOM 715 C C . GLN A 1 92 ? -2.288 27.649 -22.591 1.00 51.06 92 GLN A C 1
ATOM 717 O O . GLN A 1 92 ? -3.080 28.585 -22.623 1.00 51.06 92 GLN A O 1
ATOM 722 N N . ASN A 1 93 ? -0.990 27.801 -22.324 1.00 44.47 93 ASN A N 1
ATOM 723 C CA . ASN A 1 93 ? -0.177 28.879 -22.894 1.00 44.47 93 ASN A CA 1
ATOM 724 C C . ASN A 1 93 ? 1.312 28.633 -22.610 1.00 44.47 93 ASN A C 1
ATOM 726 O O . ASN A 1 93 ? 1.909 29.211 -21.708 1.00 44.47 93 ASN A O 1
ATOM 730 N N . ARG A 1 94 ? 1.934 27.777 -23.429 1.00 46.53 94 ARG A N 1
ATOM 731 C CA . ARG A 1 94 ? 3.354 27.934 -23.766 1.00 46.53 94 ARG A CA 1
ATOM 732 C C . ARG A 1 94 ? 3.420 28.865 -24.975 1.00 46.53 94 ARG A C 1
ATOM 734 O O . ARG A 1 94 ? 3.551 28.409 -26.103 1.00 46.53 94 ARG A O 1
ATOM 741 N N . GLY A 1 95 ? 3.225 30.156 -24.734 1.00 43.34 95 GLY A N 1
ATOM 742 C CA . GLY A 1 95 ? 3.409 31.204 -25.730 1.00 43.34 95 GLY A CA 1
ATOM 743 C C . GLY A 1 95 ? 4.694 31.954 -25.422 1.00 43.34 95 GLY A C 1
ATOM 744 O O . GLY A 1 95 ? 4.673 32.907 -24.649 1.00 43.34 95 GLY A O 1
ATOM 745 N N . GLY A 1 96 ? 5.809 31.505 -25.999 1.00 49.31 96 GLY A N 1
ATOM 746 C CA . GLY A 1 96 ? 7.036 32.291 -26.042 1.00 49.31 96 GLY A CA 1
ATOM 747 C C . GLY A 1 96 ? 6.778 33.567 -26.837 1.00 49.31 96 GLY A C 1
ATOM 748 O O . GLY A 1 96 ? 6.468 33.507 -28.024 1.00 49.31 96 GLY A O 1
ATOM 749 N N . ARG A 1 97 ? 6.876 34.723 -26.182 1.00 43.91 97 ARG A N 1
ATOM 750 C CA . ARG A 1 97 ? 6.921 36.018 -26.859 1.00 43.91 97 ARG A CA 1
ATOM 751 C C . ARG A 1 97 ? 8.370 36.477 -26.909 1.00 43.91 97 ARG A C 1
ATOM 753 O O . ARG A 1 97 ? 8.926 36.915 -25.908 1.00 43.91 97 ARG A O 1
ATOM 760 N N . ASN A 1 98 ? 8.949 36.344 -28.100 1.00 46.44 98 ASN A N 1
ATOM 761 C CA . ASN A 1 98 ? 10.122 37.087 -28.536 1.00 46.44 98 ASN A CA 1
ATOM 762 C C . ASN A 1 98 ? 9.873 38.583 -28.318 1.00 46.44 98 ASN A C 1
ATOM 764 O O . ASN A 1 98 ? 8.975 39.156 -28.933 1.00 46.44 98 ASN A O 1
ATOM 768 N N . GLY A 1 99 ? 10.669 39.198 -27.451 1.00 46.56 99 GLY A N 1
ATOM 769 C CA . GLY A 1 99 ? 10.798 40.641 -27.350 1.00 46.56 99 GLY A CA 1
ATOM 770 C C . GLY A 1 99 ? 12.201 41.039 -27.783 1.00 46.56 99 GLY A C 1
ATOM 771 O O . GLY A 1 99 ? 13.134 40.927 -26.993 1.00 46.56 99 GLY A O 1
ATOM 772 N N . ARG A 1 100 ? 12.358 41.519 -29.020 1.00 43.72 100 ARG A N 1
ATOM 773 C CA . ARG A 1 100 ? 13.393 42.511 -29.312 1.00 43.72 100 ARG A CA 1
ATOM 774 C C . ARG A 1 100 ? 12.879 43.491 -30.357 1.00 43.72 100 ARG A C 1
ATOM 776 O O . ARG A 1 100 ? 12.484 43.118 -31.456 1.00 43.72 100 ARG A O 1
ATOM 783 N N . GLN A 1 101 ? 12.791 44.713 -29.868 1.00 53.28 101 GLN A N 1
ATOM 784 C CA . GLN A 1 101 ? 12.266 45.923 -30.462 1.00 53.28 101 GLN A CA 1
ATOM 785 C C . GLN A 1 101 ? 13.293 46.510 -31.443 1.00 53.28 101 GLN A C 1
ATOM 787 O O . GLN A 1 101 ? 14.491 46.268 -31.292 1.00 53.28 101 GLN A O 1
ATOM 792 N N . ILE A 1 102 ? 12.742 47.207 -32.436 1.00 47.56 102 ILE A N 1
ATOM 793 C CA . ILE A 1 102 ? 13.347 48.064 -33.471 1.00 47.56 102 ILE A CA 1
ATOM 794 C C . ILE A 1 102 ? 14.513 48.909 -32.956 1.00 47.56 102 ILE A C 1
ATOM 796 O O . ILE A 1 102 ? 14.370 49.455 -31.838 1.00 47.56 102 ILE A O 1
#

pLDDT: mean 77.67, std 19.0, range [40.97, 95.88]

Foldseek 3Di:
DPDDDDDADPDDLLSSLVVCVVVVAAEDEEQDDDPVSCVSSVVVRHHYHYQFDDDPVVCVVCVVVVNSPPPVRGHPPDPCPPVPPDPDPDDDDPDDDDDDDD

Secondary structure (DSSP, 8-state):
------PPPSS-HHHHHHHHHHTT--EEEESS--HHHHHHHHHTT-EEEESB-S-HHHHHHHHHTT-TTSGGGBPTT-GGGGTTS-----------------